Protein AF-A0A9W9JH82-F1 (afdb_monomer_lite)

Organism: NCBI:txid2972119

Foldseek 3Di:
DDPVVVLVVVLVVVLVVVVVVQVVQVVVVHGLQQWQEKEKEFAPVVVCVVPVDDPVVPVVVVVSSVVSVVVSQPVRHVPSHYYHYYYDHFDDDVPDTDGMDMDTDGDD

Structure (mmCIF, N/CA/C/O backbone):
data_AF-A0A9W9JH82-F1
#
_entry.id   AF-A0A9W9JH82-F1
#
loop_
_atom_site.group_PDB
_atom_site.id
_atom_site.type_symbol
_atom_site.label_atom_id
_atom_site.label_alt_id
_atom_site.label_comp_id
_atom_site.label_asym_id
_atom_site.label_entity_id
_atom_site.label_seq_id
_atom_site.pdbx_PDB_ins_code
_atom_site.Cartn_x
_atom_site.Cartn_y
_atom_site.Cartn_z
_atom_site.occupancy
_atom_site.B_iso_or_equiv
_atom_site.auth_seq_id
_atom_site.auth_comp_id
_atom_site.auth_asym_id
_atom_site.auth_atom_id
_atom_site.pdbx_PDB_model_num
ATOM 1 N N . MET A 1 1 ? 11.521 4.498 -24.098 1.00 51.34 1 MET A N 1
ATOM 2 C CA . MET A 1 1 ? 11.203 5.595 -23.151 1.00 51.34 1 MET A CA 1
ATOM 3 C C . MET A 1 1 ? 12.160 5.513 -21.963 1.00 51.34 1 MET A C 1
ATOM 5 O O . MET A 1 1 ? 12.619 4.410 -21.687 1.00 51.34 1 MET A O 1
ATOM 9 N N . PRO A 1 2 ? 12.557 6.620 -21.306 1.00 60.09 2 PRO A N 1
ATOM 10 C CA . PRO A 1 2 ? 13.552 6.554 -20.234 1.00 60.09 2 PRO A CA 1
ATOM 11 C C . PRO A 1 2 ? 12.979 5.869 -18.979 1.00 60.09 2 PRO A C 1
ATOM 13 O O . PRO A 1 2 ? 11.879 6.190 -18.544 1.00 60.09 2 PRO A O 1
ATOM 16 N N . ARG A 1 3 ? 13.744 4.944 -18.380 1.00 60.59 3 ARG A N 1
ATOM 17 C CA . ARG A 1 3 ? 13.342 4.062 -17.256 1.00 60.59 3 ARG A CA 1
ATOM 18 C C . ARG A 1 3 ? 12.760 4.798 -16.037 1.00 60.59 3 ARG A C 1
ATOM 20 O O . ARG A 1 3 ? 11.891 4.261 -15.361 1.00 60.59 3 ARG A O 1
ATOM 27 N N . ALA A 1 4 ? 13.197 6.033 -15.786 1.00 62.69 4 ALA A N 1
ATOM 28 C CA . ALA A 1 4 ? 12.673 6.878 -14.711 1.00 62.69 4 ALA A CA 1
ATOM 29 C C . ALA A 1 4 ? 11.185 7.236 -14.893 1.00 62.69 4 ALA A C 1
ATOM 31 O O . ALA A 1 4 ? 10.468 7.395 -13.909 1.00 62.69 4 ALA A O 1
ATOM 32 N N . ALA A 1 5 ? 10.699 7.319 -16.137 1.00 66.62 5 ALA A N 1
ATOM 33 C CA . ALA A 1 5 ? 9.296 7.612 -16.418 1.00 66.62 5 ALA A CA 1
ATOM 34 C C . ALA A 1 5 ? 8.372 6.489 -15.916 1.00 66.62 5 ALA A C 1
ATOM 36 O O . ALA A 1 5 ? 7.381 6.771 -15.253 1.00 66.62 5 ALA A O 1
ATOM 37 N N . HIS A 1 6 ? 8.748 5.224 -16.126 1.00 68.94 6 HIS A N 1
ATOM 38 C CA . HIS A 1 6 ? 7.949 4.071 -15.689 1.00 68.94 6 HIS A CA 1
ATOM 39 C C . HIS A 1 6 ? 7.926 3.890 -14.166 1.00 68.94 6 HIS A C 1
ATOM 41 O O . HIS A 1 6 ? 6.908 3.489 -13.598 1.00 68.94 6 HIS A O 1
ATOM 47 N N . LEU A 1 7 ? 9.027 4.230 -13.487 1.00 70.50 7 LEU A N 1
ATOM 48 C CA . LEU A 1 7 ? 9.055 4.264 -12.025 1.00 70.50 7 LEU A CA 1
ATOM 49 C C . LEU A 1 7 ? 8.081 5.322 -11.488 1.00 70.50 7 LEU A C 1
ATOM 51 O O . LEU A 1 7 ? 7.284 5.036 -10.597 1.00 70.50 7 LEU A O 1
ATOM 55 N N . ASN A 1 8 ? 8.097 6.521 -12.074 1.00 75.81 8 ASN A N 1
ATOM 56 C CA . ASN A 1 8 ? 7.186 7.599 -11.696 1.00 75.81 8 ASN A CA 1
ATOM 57 C C . ASN A 1 8 ? 5.718 7.240 -11.964 1.00 75.81 8 ASN A C 1
ATOM 59 O O . ASN A 1 8 ? 4.864 7.532 -11.131 1.00 75.81 8 ASN A O 1
ATOM 63 N N . GLU A 1 9 ? 5.420 6.570 -13.080 1.00 79.12 9 GLU A N 1
ATOM 64 C CA . GLU A 1 9 ? 4.078 6.052 -13.386 1.00 79.12 9 GLU A CA 1
ATOM 65 C C . GLU A 1 9 ? 3.602 5.053 -12.320 1.00 79.12 9 GLU A C 1
ATOM 67 O O . GLU A 1 9 ? 2.477 5.157 -11.826 1.00 79.12 9 GLU A O 1
ATOM 72 N N . SER A 1 10 ? 4.483 4.139 -11.900 1.00 76.06 10 SER A N 1
ATOM 73 C CA . SER A 1 10 ? 4.184 3.148 -10.858 1.00 76.06 10 SER A CA 1
ATOM 74 C C . SER A 1 10 ? 3.903 3.813 -9.505 1.00 76.06 10 SER A C 1
ATOM 76 O O . SER A 1 10 ? 2.933 3.470 -8.826 1.00 76.06 10 SER A O 1
ATOM 78 N N . LEU A 1 11 ? 4.707 4.812 -9.123 1.00 80.88 11 LEU A N 1
ATOM 79 C CA . LEU A 1 11 ? 4.511 5.572 -7.884 1.00 80.88 11 LEU A CA 1
ATOM 80 C C . LEU A 1 11 ? 3.238 6.426 -7.924 1.00 80.88 11 LEU A C 1
ATOM 82 O O . LEU A 1 11 ? 2.513 6.485 -6.932 1.00 80.88 11 LEU A O 1
ATOM 86 N N . ALA A 1 12 ? 2.921 7.036 -9.067 1.00 85.38 12 ALA A N 1
ATOM 87 C CA . ALA A 1 12 ? 1.681 7.785 -9.254 1.00 85.38 12 ALA A CA 1
ATOM 88 C C . ALA A 1 12 ? 0.445 6.873 -9.160 1.00 85.38 12 ALA A C 1
ATOM 90 O O . ALA A 1 12 ? -0.567 7.248 -8.563 1.00 85.38 12 ALA A O 1
ATOM 91 N N . SER A 1 13 ? 0.533 5.655 -9.702 1.00 83.44 13 SER A N 1
ATOM 92 C CA . SER A 1 13 ? -0.509 4.633 -9.567 1.00 83.44 13 SER A CA 1
ATOM 93 C C . SER A 1 13 ? -0.719 4.242 -8.099 1.00 83.44 13 SER A C 1
ATOM 95 O O . SER A 1 13 ? -1.849 4.249 -7.602 1.00 83.44 13 SER A O 1
ATOM 97 N N . ALA A 1 14 ? 0.373 3.994 -7.367 1.00 84.94 14 ALA A N 1
ATOM 98 C CA . ALA A 1 14 ? 0.335 3.705 -5.935 1.00 84.94 14 ALA A CA 1
ATOM 99 C C . ALA A 1 14 ? -0.266 4.856 -5.114 1.00 84.94 14 ALA A C 1
ATOM 101 O O . ALA A 1 14 ? -1.105 4.617 -4.246 1.00 84.94 14 ALA A O 1
ATOM 102 N N . GLU A 1 15 ? 0.103 6.104 -5.412 1.00 90.06 15 GLU A N 1
ATOM 103 C CA . GLU A 1 15 ? -0.467 7.280 -4.754 1.00 90.06 15 GLU A CA 1
ATOM 104 C C . GLU A 1 15 ? -1.981 7.346 -4.967 1.00 90.06 15 GLU A C 1
ATOM 106 O O . GLU A 1 15 ? -2.741 7.507 -4.010 1.00 90.06 15 GLU A O 1
ATOM 111 N N . LYS A 1 16 ? -2.436 7.145 -6.208 1.00 90.00 16 LYS A N 1
ATOM 112 C CA . LYS A 1 16 ? -3.862 7.130 -6.538 1.00 90.00 16 LYS 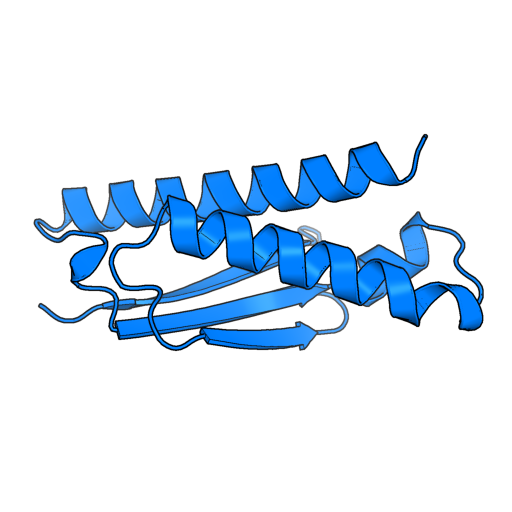A CA 1
ATOM 113 C C . LYS A 1 16 ? -4.619 6.038 -5.777 1.00 90.00 16 LYS A C 1
ATOM 115 O O . LYS A 1 16 ? -5.725 6.293 -5.306 1.00 90.00 16 LYS A O 1
ATOM 120 N N . MET A 1 17 ? -4.033 4.851 -5.609 1.00 88.94 17 MET A N 1
ATOM 121 C CA . MET A 1 17 ? -4.633 3.791 -4.790 1.00 88.94 17 MET A CA 1
ATOM 122 C C . MET A 1 17 ? -4.807 4.214 -3.331 1.00 88.94 17 MET A C 1
ATOM 124 O O . MET A 1 17 ? -5.901 4.059 -2.792 1.00 88.94 17 MET A O 1
ATOM 128 N N . ILE A 1 18 ? -3.779 4.801 -2.711 1.00 89.69 18 ILE A N 1
ATOM 129 C CA . ILE A 1 18 ? -3.864 5.264 -1.317 1.00 89.69 18 ILE A CA 1
ATOM 130 C C . ILE A 1 18 ? -4.940 6.350 -1.173 1.00 89.69 18 ILE A C 1
ATOM 132 O O . ILE A 1 18 ? -5.713 6.326 -0.218 1.00 89.69 18 ILE A O 1
ATOM 136 N N . ARG A 1 19 ? -5.064 7.262 -2.146 1.00 92.75 19 ARG A N 1
ATOM 137 C CA . ARG A 1 19 ? -6.129 8.283 -2.157 1.00 92.75 19 ARG A CA 1
ATOM 138 C C . ARG A 1 19 ? -7.527 7.691 -2.315 1.00 92.75 19 ARG A C 1
ATOM 140 O O . ARG A 1 19 ? -8.463 8.167 -1.679 1.00 92.75 19 ARG A O 1
ATOM 147 N N . ASN A 1 20 ? -7.678 6.643 -3.119 1.00 92.94 20 ASN A N 1
ATOM 148 C CA . ASN A 1 20 ? -8.951 5.934 -3.227 1.00 92.94 20 ASN A CA 1
ATOM 149 C C . ASN A 1 20 ? -9.318 5.250 -1.901 1.00 92.94 20 ASN A C 1
ATOM 151 O O . ASN A 1 20 ? -10.465 5.336 -1.473 1.00 92.94 20 ASN A O 1
ATOM 155 N N . ILE A 1 21 ? -8.348 4.624 -1.227 1.00 91.31 21 ILE A N 1
ATOM 156 C CA . ILE A 1 21 ? -8.538 4.033 0.106 1.00 91.31 21 ILE A CA 1
ATOM 157 C C . ILE A 1 21 ? -8.937 5.111 1.121 1.00 91.31 21 ILE A C 1
ATOM 159 O O . ILE A 1 21 ? -9.891 4.919 1.868 1.00 91.31 21 ILE A O 1
ATOM 163 N N . GLU A 1 22 ? -8.267 6.266 1.110 1.00 92.50 22 GLU A N 1
ATOM 164 C CA . GLU A 1 22 ? -8.619 7.415 1.951 1.00 92.50 22 GLU A CA 1
ATOM 165 C C . GLU A 1 22 ? -10.077 7.847 1.736 1.00 92.50 22 GLU A C 1
ATOM 167 O O . GLU A 1 22 ? -10.801 8.083 2.701 1.00 92.50 22 GLU A O 1
ATOM 172 N N . ALA A 1 23 ? -10.528 7.926 0.481 1.00 94.44 23 ALA A N 1
ATOM 173 C CA . ALA A 1 23 ? -11.906 8.281 0.156 1.00 94.44 23 ALA A CA 1
ATOM 174 C C . ALA A 1 23 ? -12.916 7.236 0.663 1.00 94.44 23 ALA A C 1
ATOM 176 O O . ALA A 1 23 ? -13.951 7.613 1.212 1.00 94.44 23 ALA A O 1
ATOM 177 N N . ILE A 1 24 ? -12.605 5.942 0.528 1.00 93.12 24 ILE A N 1
ATOM 178 C CA . ILE A 1 24 ? -13.443 4.842 1.035 1.00 93.12 24 ILE A CA 1
ATOM 179 C C . ILE A 1 24 ? -13.552 4.906 2.563 1.00 93.12 24 ILE A C 1
ATOM 181 O O . ILE A 1 24 ? -14.656 4.848 3.099 1.00 93.12 24 ILE A O 1
ATOM 185 N N . LEU A 1 25 ? -12.427 5.079 3.264 1.00 91.19 25 LEU A N 1
ATOM 186 C CA . LEU A 1 25 ? -12.410 5.183 4.724 1.00 91.19 25 LEU A CA 1
ATOM 187 C C . LEU A 1 25 ? -13.204 6.400 5.204 1.00 91.19 25 LEU A C 1
ATOM 189 O O . LEU A 1 25 ? -14.029 6.263 6.103 1.00 91.19 25 LEU A O 1
ATOM 193 N N . LYS A 1 26 ? -13.041 7.561 4.558 1.00 93.25 26 LYS A N 1
ATOM 194 C CA . LYS A 1 26 ? -13.822 8.765 4.880 1.00 93.25 26 LYS A CA 1
ATOM 195 C C . LYS A 1 26 ? -15.321 8.558 4.679 1.00 93.25 26 LYS A C 1
ATOM 197 O O . LYS A 1 26 ? -16.104 8.988 5.520 1.00 93.25 26 LYS A O 1
ATOM 202 N N . ALA A 1 27 ? -15.728 7.885 3.601 1.00 94.19 27 ALA A N 1
ATOM 203 C CA . ALA A 1 27 ? -17.135 7.562 3.357 1.00 94.19 27 ALA A CA 1
ATOM 204 C C . ALA A 1 27 ? -17.722 6.631 4.436 1.00 94.19 27 ALA A C 1
ATOM 206 O O . ALA A 1 27 ? -18.915 6.700 4.716 1.00 94.19 27 ALA A O 1
ATOM 207 N N . ALA A 1 28 ? -16.882 5.809 5.070 1.00 90.94 28 ALA A N 1
ATOM 208 C CA . ALA A 1 28 ? -17.241 4.955 6.199 1.00 90.94 28 ALA A CA 1
ATOM 209 C C . ALA A 1 28 ? -17.117 5.646 7.578 1.00 90.94 28 ALA A C 1
ATOM 211 O O . ALA A 1 28 ? -17.296 4.988 8.598 1.00 90.94 28 ALA A O 1
ATOM 212 N N . GLY A 1 29 ? -16.804 6.949 7.640 1.00 91.81 29 GLY A N 1
ATOM 213 C CA . GLY A 1 29 ? -16.601 7.675 8.904 1.00 91.81 29 GLY A CA 1
ATOM 214 C C . GLY A 1 29 ? -15.260 7.394 9.595 1.00 91.81 29 GLY A C 1
ATOM 215 O O . GLY A 1 29 ? -15.101 7.702 10.773 1.00 91.81 29 GLY A O 1
ATOM 216 N N . SER A 1 30 ? -14.302 6.819 8.869 1.00 91.50 30 SER A N 1
ATOM 217 C CA . SER A 1 30 ? -12.965 6.445 9.336 1.00 91.50 30 SER A CA 1
ATOM 218 C C . SER A 1 30 ? -11.875 7.335 8.705 1.00 91.50 30 SER A C 1
ATOM 220 O O . SER A 1 30 ? -12.160 8.285 7.968 1.00 91.50 30 SER A O 1
ATOM 222 N N . GLY A 1 31 ? -10.607 7.040 8.989 1.00 90.75 31 GLY A N 1
ATOM 223 C CA . GLY A 1 31 ? -9.441 7.791 8.523 1.00 90.75 31 GLY A CA 1
ATOM 224 C C . GLY A 1 31 ? -8.229 6.897 8.257 1.00 90.75 31 GLY A C 1
ATOM 225 O O . GLY A 1 31 ? -8.200 5.727 8.635 1.00 90.75 31 GLY A O 1
ATOM 226 N N . LEU A 1 32 ? -7.208 7.437 7.583 1.00 90.69 32 LEU A N 1
ATOM 227 C CA . LEU A 1 32 ? -5.971 6.694 7.289 1.00 90.69 32 LEU A CA 1
ATOM 228 C C . LEU A 1 32 ? -5.209 6.282 8.560 1.00 90.69 32 LEU A C 1
ATOM 230 O O . LEU A 1 32 ? -4.477 5.300 8.539 1.00 90.69 32 LEU A O 1
ATOM 234 N N . ASP A 1 33 ? -5.396 7.007 9.661 1.00 90.31 33 ASP A N 1
ATOM 235 C CA . ASP A 1 33 ? -4.859 6.710 10.994 1.00 90.31 33 ASP A CA 1
ATOM 236 C C . ASP A 1 33 ? -5.421 5.424 11.608 1.00 90.31 33 ASP A C 1
ATOM 238 O O . ASP A 1 33 ? -4.818 4.856 12.517 1.00 90.31 33 ASP A O 1
ATOM 242 N N . ARG A 1 34 ? -6.542 4.925 11.081 1.00 90.56 34 ARG A N 1
ATOM 243 C CA . ARG A 1 34 ? -7.127 3.649 11.490 1.00 90.56 34 ARG A CA 1
ATOM 244 C C . ARG A 1 34 ? -6.516 2.448 10.783 1.00 90.56 34 ARG A C 1
ATOM 246 O O . ARG A 1 34 ? -6.825 1.313 11.145 1.00 90.56 34 ARG A O 1
ATOM 253 N N . ILE A 1 35 ? -5.658 2.663 9.787 1.00 90.06 35 ILE A N 1
ATOM 254 C CA . ILE A 1 35 ? -4.967 1.579 9.094 1.00 90.06 35 ILE A CA 1
ATOM 255 C C . ILE A 1 35 ? -3.905 0.987 10.017 1.00 90.06 35 ILE A C 1
ATOM 257 O O . ILE A 1 35 ? -2.946 1.656 10.389 1.00 90.06 35 ILE A O 1
ATOM 261 N N . ILE A 1 36 ? -4.033 -0.304 10.313 1.00 90.75 36 ILE A N 1
ATOM 262 C CA . ILE A 1 36 ? -3.095 -1.038 11.172 1.00 90.75 36 ILE A CA 1
ATOM 263 C C . ILE A 1 36 ? -2.153 -1.950 10.388 1.00 90.75 36 ILE A C 1
ATOM 265 O O . ILE A 1 36 ? -1.129 -2.378 10.917 1.00 90.75 36 ILE A O 1
ATOM 269 N N . LYS A 1 37 ? -2.485 -2.276 9.133 1.00 89.69 37 LYS A N 1
ATOM 270 C CA . LYS A 1 37 ? -1.645 -3.115 8.275 1.00 89.69 37 LYS A CA 1
ATOM 271 C C . LYS A 1 37 ? -1.901 -2.841 6.802 1.00 89.69 37 LYS A C 1
ATOM 273 O O . LYS A 1 37 ? -3.042 -2.645 6.387 1.00 89.69 37 LYS A O 1
ATOM 278 N N . THR A 1 38 ? -0.832 -2.909 6.016 1.00 88.38 38 THR A N 1
ATOM 279 C CA . THR A 1 38 ? -0.893 -2.848 4.554 1.00 88.38 38 THR A CA 1
ATOM 280 C C . THR A 1 38 ? -0.194 -4.055 3.928 1.00 88.38 38 THR A C 1
ATOM 282 O O . THR A 1 38 ? 0.872 -4.478 4.379 1.00 88.38 38 THR A O 1
ATOM 285 N N . THR A 1 39 ? -0.785 -4.611 2.874 1.00 88.69 39 THR A N 1
ATOM 286 C CA . THR A 1 39 ? -0.139 -5.600 2.004 1.00 88.69 39 THR A CA 1
ATOM 287 C C . THR A 1 39 ? -0.060 -5.011 0.602 1.00 88.69 39 THR A C 1
ATOM 289 O O . THR A 1 39 ? -1.072 -4.581 0.054 1.00 88.69 39 THR A O 1
ATOM 292 N N . VAL A 1 40 ? 1.135 -4.979 0.016 1.00 84.81 40 VAL A N 1
ATOM 293 C CA . VAL A 1 40 ? 1.369 -4.489 -1.346 1.00 84.81 40 VAL A CA 1
ATOM 294 C C . VAL A 1 40 ? 1.846 -5.639 -2.209 1.00 84.81 40 VAL A C 1
ATOM 296 O O . VAL A 1 40 ? 2.898 -6.223 -1.956 1.00 84.81 40 VAL A O 1
ATOM 299 N N . GLY A 1 41 ? 1.080 -5.940 -3.246 1.00 83.44 41 GLY A N 1
ATOM 300 C CA . GLY A 1 41 ? 1.489 -6.824 -4.320 1.00 83.44 41 GLY A CA 1
ATOM 301 C C . GLY A 1 41 ? 2.070 -6.020 -5.482 1.00 83.44 41 GLY A C 1
ATOM 302 O O . GLY A 1 41 ? 1.473 -5.020 -5.879 1.00 83.44 41 GLY A O 1
ATOM 303 N N . SER A 1 42 ? 3.168 -6.481 -6.091 1.00 77.44 42 SER A N 1
ATOM 304 C CA . SER A 1 42 ? 3.657 -5.952 -7.380 1.00 77.44 42 SER A CA 1
ATOM 305 C C . SER A 1 42 ? 3.892 -7.061 -8.420 1.00 77.44 42 SER A C 1
ATOM 307 O O . SER A 1 42 ? 4.430 -8.117 -8.075 1.00 77.44 42 SER A O 1
ATOM 309 N N . ASP A 1 43 ? 3.489 -6.841 -9.684 1.00 77.94 43 ASP A N 1
ATOM 310 C CA . ASP A 1 43 ? 3.740 -7.785 -10.789 1.00 77.94 43 ASP A CA 1
ATOM 311 C C . ASP A 1 43 ? 5.196 -7.709 -11.274 1.00 77.94 43 ASP A C 1
ATOM 313 O O . ASP A 1 43 ? 5.58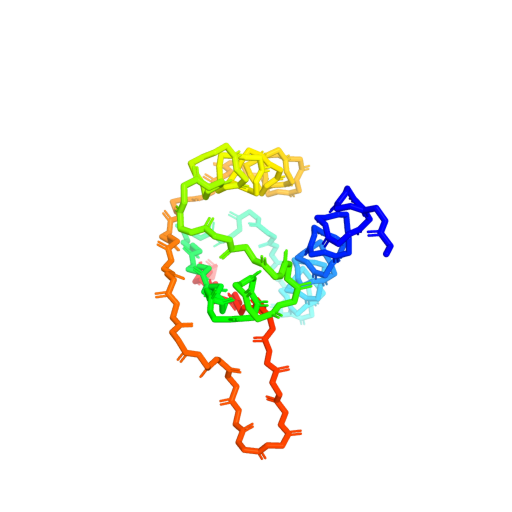1 -6.854 -12.074 1.00 77.94 43 ASP A O 1
ATOM 317 N N . ILE A 1 44 ? 6.009 -8.658 -10.808 1.00 67.25 44 ILE A N 1
ATOM 318 C CA . ILE A 1 44 ? 7.434 -8.759 -11.146 1.00 67.25 44 ILE A CA 1
ATOM 319 C C . ILE A 1 44 ? 7.672 -9.086 -12.623 1.00 67.25 44 ILE A C 1
ATOM 321 O O . ILE A 1 44 ? 8.653 -8.618 -13.199 1.00 67.25 44 ILE A O 1
ATOM 325 N N . LEU A 1 45 ? 6.771 -9.839 -13.268 1.00 63.03 45 LEU A N 1
ATOM 326 C CA . LEU A 1 45 ? 6.919 -10.143 -14.694 1.00 63.03 45 LEU A CA 1
ATOM 327 C C . LEU A 1 45 ? 6.652 -8.918 -15.556 1.00 63.03 45 LEU A C 1
ATOM 329 O O . LEU A 1 45 ? 7.252 -8.794 -16.614 1.00 63.03 45 LEU A O 1
ATOM 333 N N . TRP A 1 46 ? 5.788 -8.000 -15.120 1.00 64.50 46 TRP A N 1
ATOM 334 C CA . TRP A 1 46 ? 5.573 -6.756 -15.858 1.00 64.50 46 TRP A CA 1
ATOM 335 C C . TRP A 1 46 ? 6.843 -5.894 -15.880 1.00 64.50 46 TRP A C 1
ATOM 337 O O . TRP A 1 46 ? 7.208 -5.368 -16.931 1.00 64.50 46 TRP A O 1
ATOM 347 N N . LEU A 1 47 ? 7.552 -5.810 -14.749 1.00 61.62 47 LEU A N 1
ATOM 348 C CA . LEU A 1 47 ? 8.825 -5.089 -14.653 1.00 61.62 47 LEU A CA 1
ATOM 349 C C . LEU A 1 47 ? 9.886 -5.688 -15.587 1.00 61.62 47 LEU A C 1
ATOM 351 O O . LEU A 1 47 ? 10.615 -4.948 -16.242 1.00 61.62 47 LEU A O 1
ATOM 355 N N . LEU A 1 48 ? 9.952 -7.017 -15.681 1.00 64.88 48 LEU A N 1
ATOM 356 C CA . LEU A 1 48 ? 10.927 -7.709 -16.526 1.00 64.88 48 LEU A CA 1
ATOM 357 C C . LEU A 1 48 ? 10.573 -7.633 -18.022 1.00 64.88 48 LEU A C 1
ATOM 359 O O . LEU A 1 48 ? 11.449 -7.308 -18.824 1.00 64.88 48 LEU A O 1
ATOM 363 N 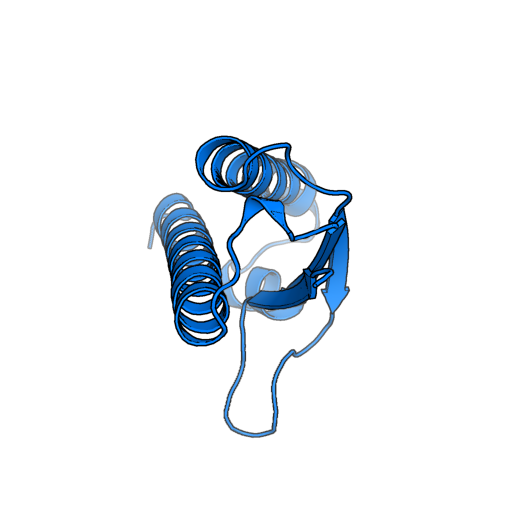N . ASP A 1 49 ? 9.304 -7.857 -18.389 1.00 64.94 49 ASP A N 1
ATOM 364 C CA . ASP A 1 49 ? 8.818 -7.824 -19.781 1.00 64.94 49 ASP A CA 1
ATOM 365 C C . ASP A 1 49 ? 9.038 -6.450 -20.433 1.00 64.94 49 ASP A C 1
ATOM 367 O O . ASP A 1 49 ? 9.368 -6.352 -21.613 1.00 64.94 49 ASP A O 1
ATOM 371 N N . ARG A 1 50 ? 8.821 -5.365 -19.679 1.00 62.69 50 ARG A N 1
ATOM 372 C CA . ARG A 1 50 ? 8.742 -4.004 -20.233 1.00 62.69 50 ARG A CA 1
ATOM 373 C C . ARG A 1 50 ? 10.079 -3.272 -20.278 1.00 62.69 50 ARG A C 1
ATOM 375 O O . ARG A 1 50 ? 10.195 -2.249 -20.949 1.00 62.69 50 ARG A O 1
ATOM 382 N N . LEU A 1 51 ? 11.072 -3.769 -19.550 1.00 57.59 51 LEU A N 1
ATOM 383 C CA . LEU A 1 51 ? 12.381 -3.132 -19.451 1.00 57.59 51 LEU A CA 1
ATOM 384 C C . LEU A 1 51 ? 13.468 -3.858 -20.259 1.00 57.59 51 LEU A C 1
ATOM 386 O O . LEU A 1 51 ? 14.620 -3.430 -20.196 1.00 57.59 51 LEU A O 1
ATOM 390 N N . GLU A 1 52 ? 13.115 -4.913 -21.012 1.00 56.84 52 GLU A N 1
ATOM 391 C CA . GLU A 1 52 ? 14.057 -5.763 -21.770 1.00 56.84 52 GLU A CA 1
ATOM 392 C C . GLU A 1 52 ? 15.283 -6.157 -20.917 1.00 56.84 52 GLU A C 1
ATOM 394 O O . GLU A 1 52 ? 16.427 -6.180 -21.377 1.00 56.84 52 GLU A O 1
ATOM 399 N N . LEU A 1 53 ? 15.066 -6.381 -19.615 1.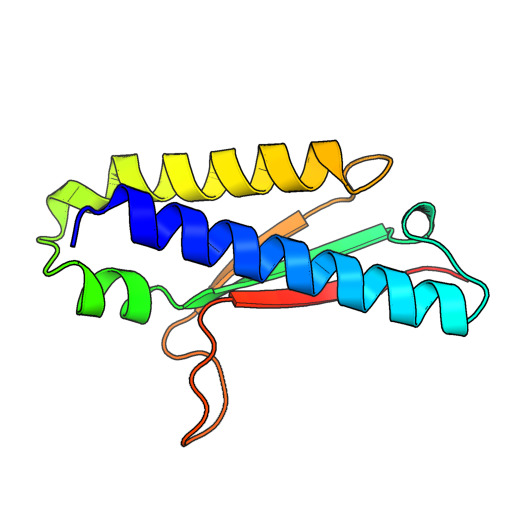00 54.91 53 LEU A N 1
ATOM 400 C CA . LEU A 1 53 ? 16.159 -6.449 -18.653 1.00 54.91 53 LEU A CA 1
ATOM 401 C C . LEU A 1 53 ? 16.812 -7.827 -18.640 1.00 54.91 53 LEU A C 1
ATOM 403 O O . LEU A 1 53 ? 16.201 -8.825 -18.263 1.00 54.91 53 LEU A O 1
ATOM 407 N N . ASN A 1 54 ? 18.112 -7.845 -18.935 1.00 49.72 54 ASN A N 1
ATOM 408 C CA . ASN A 1 54 ? 18.996 -8.924 -18.516 1.00 49.72 54 ASN A CA 1
ATOM 409 C C . ASN A 1 54 ? 19.056 -8.975 -16.980 1.00 49.72 54 ASN A C 1
ATOM 411 O O . ASN A 1 54 ? 19.176 -7.946 -16.311 1.00 49.72 54 ASN A O 1
ATOM 415 N N . VAL A 1 55 ? 19.020 -10.196 -16.445 1.00 52.56 55 VAL A N 1
ATOM 416 C CA . VAL A 1 55 ? 18.858 -10.563 -15.023 1.00 52.56 55 VAL A CA 1
ATOM 417 C C . VAL A 1 55 ? 19.792 -9.804 -14.056 1.00 52.56 55 VAL A C 1
ATOM 419 O O . VAL A 1 55 ? 19.439 -9.612 -12.898 1.00 52.56 55 VAL A O 1
ATOM 422 N N . TYR A 1 56 ? 20.926 -9.278 -14.529 1.00 43.53 56 TYR A N 1
ATOM 423 C CA . TYR A 1 56 ? 21.930 -8.548 -13.741 1.00 43.53 56 TYR A CA 1
ATOM 424 C C . TYR A 1 56 ? 21.588 -7.087 -13.394 1.00 43.53 56 TYR A C 1
ATOM 426 O O . TYR A 1 56 ? 22.189 -6.526 -12.486 1.00 43.53 56 TYR A O 1
ATOM 434 N N . PHE A 1 57 ? 20.639 -6.442 -14.080 1.00 46.78 57 PHE A N 1
ATOM 435 C CA . PHE A 1 57 ? 20.304 -5.023 -13.834 1.00 46.78 57 PHE A CA 1
ATOM 436 C C . PHE A 1 57 ? 19.246 -4.811 -12.735 1.00 46.78 57 PHE A C 1
ATOM 438 O O . PHE A 1 57 ? 18.809 -3.689 -12.474 1.00 46.78 57 PHE A O 1
ATOM 445 N N . THR A 1 58 ? 18.799 -5.905 -12.125 1.00 54.97 58 THR A N 1
ATOM 446 C CA . THR A 1 58 ? 17.646 -5.973 -11.231 1.00 54.97 58 THR A CA 1
ATOM 447 C C . THR A 1 58 ? 17.922 -5.345 -9.862 1.00 54.97 58 THR A C 1
ATOM 449 O O . THR A 1 58 ? 17.081 -4.594 -9.374 1.00 54.97 58 THR A O 1
ATOM 452 N N . GLU A 1 59 ? 19.106 -5.547 -9.276 1.00 55.78 59 GLU A N 1
ATOM 453 C CA . GLU A 1 59 ? 19.405 -5.159 -7.885 1.00 55.78 59 GLU A CA 1
ATOM 454 C C . GLU A 1 59 ? 19.130 -3.681 -7.575 1.00 55.78 59 GLU A C 1
ATOM 456 O O . GLU A 1 59 ? 18.441 -3.375 -6.605 1.00 55.78 59 GLU A O 1
ATOM 461 N N . ASN A 1 60 ? 19.562 -2.752 -8.431 1.00 60.59 60 ASN A N 1
ATOM 462 C CA . ASN A 1 60 ? 19.375 -1.325 -8.157 1.00 60.59 60 ASN A CA 1
ATOM 463 C C . ASN A 1 60 ? 17.931 -0.870 -8.377 1.00 60.59 60 ASN A C 1
ATOM 465 O O . ASN A 1 60 ? 17.447 0.015 -7.678 1.00 60.59 60 ASN A O 1
ATOM 469 N N . MET A 1 61 ? 17.216 -1.454 -9.335 1.00 64.12 61 MET A N 1
ATOM 470 C CA . MET A 1 61 ? 15.880 -0.974 -9.678 1.00 64.12 61 MET A CA 1
ATOM 471 C C . MET A 1 61 ? 14.833 -1.350 -8.625 1.00 64.12 61 MET A C 1
ATOM 473 O O . MET A 1 61 ? 13.950 -0.546 -8.323 1.00 64.12 61 MET A O 1
ATOM 477 N N . TRP A 1 62 ? 14.973 -2.534 -8.021 1.00 65.50 62 TRP A N 1
ATOM 478 C CA . TRP A 1 62 ? 14.152 -2.947 -6.882 1.00 65.50 62 TRP A CA 1
ATOM 479 C C . TRP A 1 62 ? 14.310 -1.995 -5.700 1.00 65.50 62 TRP A C 1
ATOM 481 O O . TRP A 1 62 ? 13.313 -1.612 -5.092 1.00 65.50 62 TRP A O 1
ATOM 491 N N . VAL A 1 63 ? 15.543 -1.563 -5.420 1.00 71.25 63 VAL A N 1
ATOM 492 C CA . VAL A 1 63 ? 15.837 -0.612 -4.340 1.00 71.25 63 VAL A CA 1
ATOM 493 C C . VAL A 1 63 ? 15.113 0.712 -4.576 1.00 71.25 63 VAL A C 1
ATOM 495 O O . VAL A 1 63 ? 14.394 1.164 -3.694 1.00 71.25 63 VAL A O 1
ATOM 498 N N . HIS A 1 64 ? 15.183 1.275 -5.786 1.00 73.75 64 HIS A N 1
ATOM 499 C CA . HIS A 1 64 ? 14.528 2.555 -6.093 1.00 73.75 64 HIS A CA 1
ATOM 500 C C . HIS A 1 64 ? 12.996 2.471 -6.021 1.00 73.75 64 HIS A C 1
ATOM 502 O O . HIS A 1 64 ? 12.341 3.422 -5.594 1.00 73.75 64 HIS A O 1
ATOM 508 N N . LEU A 1 65 ? 12.407 1.336 -6.417 1.00 71.00 65 LEU A N 1
ATOM 509 C CA . LEU A 1 65 ? 10.971 1.104 -6.263 1.00 71.00 65 LEU A CA 1
ATOM 510 C C . LEU A 1 65 ? 10.590 1.048 -4.782 1.00 71.00 65 LEU A C 1
ATOM 512 O O . LEU A 1 65 ? 9.678 1.753 -4.358 1.00 71.00 65 LEU A O 1
ATOM 516 N N . ILE A 1 66 ? 11.310 0.261 -3.982 1.00 76.12 66 ILE A N 1
ATOM 517 C CA . ILE A 1 66 ? 11.053 0.130 -2.545 1.00 76.12 66 ILE A CA 1
ATOM 518 C C . ILE A 1 66 ? 11.221 1.478 -1.837 1.00 76.12 66 ILE A C 1
ATOM 520 O O . ILE A 1 66 ? 10.341 1.862 -1.069 1.00 76.12 66 ILE A O 1
ATOM 524 N N . GLU A 1 67 ? 12.295 2.214 -2.120 1.00 82.38 67 GLU A N 1
ATOM 525 C CA . GLU A 1 67 ? 12.561 3.542 -1.560 1.00 82.38 67 GLU A CA 1
ATOM 526 C C . GLU A 1 67 ? 11.485 4.557 -1.952 1.00 82.38 67 GLU A C 1
ATOM 528 O O . GLU A 1 67 ? 10.984 5.286 -1.096 1.00 82.38 67 GLU A O 1
ATOM 533 N N . GLY A 1 68 ? 11.071 4.571 -3.222 1.00 81.19 68 GLY A N 1
ATOM 534 C CA . GLY A 1 68 ? 9.985 5.430 -3.690 1.00 81.19 68 GLY A CA 1
ATOM 535 C C . GLY A 1 68 ? 8.665 5.124 -2.981 1.00 81.19 68 GLY A C 1
ATOM 536 O O . GLY A 1 68 ? 7.967 6.038 -2.537 1.00 81.19 68 GLY A O 1
ATOM 537 N N . PHE A 1 69 ? 8.345 3.842 -2.798 1.00 80.44 69 PHE A N 1
ATOM 538 C CA . PHE A 1 69 ? 7.176 3.413 -2.034 1.00 80.44 69 PHE A CA 1
ATOM 539 C C . PHE A 1 69 ? 7.281 3.778 -0.551 1.00 80.44 69 PHE A C 1
ATOM 541 O O . PHE A 1 69 ? 6.302 4.230 0.029 1.00 80.44 69 PHE A O 1
ATOM 548 N N . GLU A 1 70 ? 8.441 3.602 0.080 1.00 84.19 70 GLU A N 1
ATOM 549 C CA . GLU A 1 70 ? 8.692 4.024 1.465 1.00 84.19 70 GLU A CA 1
ATOM 550 C C . GLU A 1 70 ? 8.493 5.533 1.645 1.00 84.19 70 GLU A C 1
ATOM 552 O O . GLU A 1 70 ? 7.785 5.961 2.558 1.00 84.19 70 GLU A O 1
ATOM 557 N N . ALA A 1 71 ? 9.060 6.349 0.754 1.00 86.88 71 ALA A N 1
ATOM 558 C CA . ALA A 1 71 ? 8.894 7.798 0.779 1.00 86.88 71 ALA A CA 1
ATOM 559 C C . ALA A 1 71 ? 7.423 8.202 0.593 1.00 86.88 71 ALA A C 1
ATOM 561 O O . ALA A 1 71 ? 6.909 9.050 1.326 1.00 86.88 71 ALA A O 1
ATOM 562 N N . LEU A 1 72 ? 6.723 7.558 -0.346 1.00 86.00 72 LEU A N 1
ATOM 563 C CA . LEU A 1 72 ? 5.297 7.770 -0.574 1.00 86.00 72 LEU A CA 1
ATOM 564 C C . LEU A 1 72 ? 4.464 7.421 0.668 1.00 86.00 72 LEU A C 1
ATOM 566 O O . LEU A 1 72 ? 3.614 8.212 1.078 1.00 86.00 72 LEU A O 1
ATOM 570 N N . TYR A 1 73 ? 4.727 6.265 1.278 1.00 83.88 73 TYR A N 1
ATOM 571 C CA . TYR A 1 73 ? 4.028 5.783 2.468 1.00 83.88 73 TYR A CA 1
ATOM 572 C C . TYR A 1 73 ? 4.225 6.723 3.651 1.00 83.88 73 TYR A C 1
ATOM 574 O O . TYR A 1 73 ? 3.243 7.158 4.243 1.00 83.88 73 TYR A O 1
ATOM 582 N N . LYS A 1 74 ? 5.472 7.100 3.949 1.00 84.94 74 LYS A N 1
ATOM 583 C CA . LYS A 1 74 ?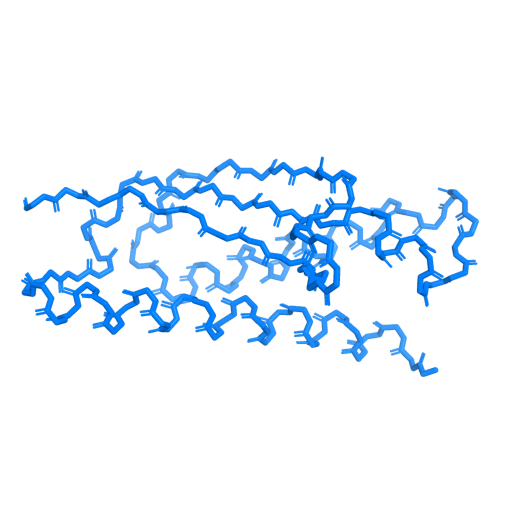 5.796 8.031 5.041 1.00 84.94 74 LYS A CA 1
ATOM 584 C C . LYS A 1 74 ? 5.176 9.411 4.841 1.00 84.94 74 LYS A C 1
ATOM 586 O O . LYS A 1 74 ? 4.867 10.087 5.815 1.00 84.94 74 LYS A O 1
ATOM 591 N N . ARG A 1 75 ? 4.999 9.836 3.585 1.00 88.00 75 ARG A N 1
ATOM 592 C CA . ARG A 1 75 ? 4.376 11.119 3.246 1.00 88.00 75 ARG A CA 1
ATOM 593 C C . ARG A 1 75 ? 2.861 11.114 3.451 1.00 88.00 75 ARG A C 1
ATOM 595 O O . ARG A 1 75 ? 2.315 12.149 3.816 1.00 88.00 75 ARG A O 1
ATOM 602 N N . ILE A 1 76 ? 2.181 10.006 3.151 1.00 85.88 76 ILE A N 1
ATOM 603 C CA . ILE A 1 76 ? 0.710 9.969 3.091 1.00 85.88 76 ILE A CA 1
ATOM 604 C C . ILE A 1 76 ? 0.089 9.299 4.318 1.00 85.88 76 ILE A C 1
ATOM 606 O O . ILE A 1 76 ? -0.942 9.764 4.799 1.00 85.88 76 ILE A O 1
ATOM 610 N N . LEU A 1 77 ? 0.680 8.213 4.815 1.00 82.69 77 LEU A N 1
ATOM 611 C CA . LEU A 1 77 ? 0.115 7.450 5.921 1.00 82.69 77 LEU A CA 1
ATOM 612 C C . LEU A 1 77 ? 0.638 7.985 7.258 1.00 82.69 77 LEU A C 1
ATOM 614 O O . LEU A 1 77 ? 1.847 7.922 7.509 1.00 82.69 77 LEU A O 1
ATOM 618 N N . PRO A 1 78 ? -0.248 8.459 8.150 1.00 72.38 78 PRO A N 1
ATOM 619 C CA . PRO A 1 78 ? 0.149 8.763 9.513 1.00 72.38 78 PRO A CA 1
ATOM 620 C C . PRO A 1 78 ? 0.621 7.457 10.169 1.00 72.38 78 PRO A C 1
ATOM 622 O O . PRO A 1 78 ? -0.054 6.437 10.086 1.00 72.38 78 PRO A O 1
ATOM 625 N N . PHE A 1 79 ? 1.811 7.474 10.772 1.00 73.56 79 PHE A N 1
ATOM 626 C CA . PHE A 1 79 ? 2.436 6.341 11.473 1.00 73.56 79 PHE A CA 1
ATOM 627 C C . PHE A 1 79 ? 3.022 5.196 10.617 1.00 73.56 79 PHE A C 1
ATOM 629 O O . PHE A 1 79 ? 3.630 4.301 11.191 1.00 73.56 79 PHE A O 1
ATOM 636 N N . ALA A 1 80 ? 2.952 5.243 9.277 1.00 73.25 80 ALA A N 1
ATOM 637 C CA . ALA A 1 80 ? 3.549 4.231 8.383 1.00 73.25 80 ALA A CA 1
ATOM 638 C C . ALA A 1 80 ? 3.316 2.777 8.880 1.00 73.25 80 ALA A C 1
ATOM 640 O O . ALA A 1 80 ? 4.257 2.114 9.327 1.00 73.25 80 ALA A O 1
ATOM 641 N N . PRO A 1 81 ? 2.060 2.291 8.849 1.00 81.69 81 PRO A N 1
ATOM 642 C CA . PRO A 1 81 ? 1.670 1.023 9.461 1.00 81.69 81 PRO A CA 1
ATOM 643 C C . PRO A 1 81 ? 2.495 -0.155 8.926 1.00 81.69 81 PRO A C 1
ATOM 645 O O . PRO A 1 81 ? 2.949 -0.104 7.777 1.00 81.69 81 PRO A O 1
ATOM 648 N N . PRO A 1 82 ? 2.648 -1.244 9.710 1.00 85.94 82 PRO A N 1
ATOM 649 C CA . PRO A 1 82 ? 3.341 -2.448 9.270 1.00 85.94 82 PRO A CA 1
ATOM 650 C C . PRO A 1 82 ? 2.936 -2.863 7.852 1.00 85.94 82 PRO A C 1
ATOM 652 O O . PRO A 1 82 ? 1.749 -3.031 7.546 1.00 85.94 82 PRO A O 1
ATOM 655 N N . ARG A 1 83 ? 3.940 -3.021 6.984 1.00 86.19 83 ARG A N 1
ATOM 656 C CA . ARG A 1 83 ? 3.762 -3.335 5.566 1.00 86.19 83 ARG A CA 1
ATOM 657 C C . ARG A 1 83 ? 4.377 -4.680 5.219 1.00 86.19 83 ARG A C 1
ATOM 659 O O . ARG A 1 83 ? 5.525 -4.955 5.558 1.00 86.19 83 ARG A O 1
ATOM 666 N N . THR A 1 84 ? 3.637 -5.484 4.467 1.00 86.31 84 THR A N 1
ATOM 667 C CA . THR A 1 84 ? 4.169 -6.655 3.765 1.00 86.31 84 THR A CA 1
ATOM 668 C C . THR A 1 84 ? 4.190 -6.371 2.267 1.00 86.31 84 THR A C 1
ATOM 670 O O . THR A 1 84 ? 3.151 -6.063 1.691 1.00 86.31 84 THR A O 1
ATOM 673 N N . THR A 1 85 ? 5.355 -6.493 1.630 1.00 82.50 85 THR A N 1
ATOM 674 C CA . THR A 1 85 ? 5.489 -6.370 0.171 1.00 82.50 85 THR A CA 1
ATOM 675 C C . THR A 1 85 ? 5.754 -7.744 -0.426 1.00 82.50 85 THR A C 1
ATOM 677 O O . THR A 1 85 ? 6.673 -8.437 0.005 1.00 82.50 85 THR A O 1
ATOM 680 N N . VAL A 1 86 ? 4.957 -8.136 -1.416 1.00 82.25 86 VAL A N 1
ATOM 681 C CA . VAL A 1 86 ? 5.070 -9.416 -2.119 1.00 82.25 86 VAL A CA 1
ATOM 682 C C . VAL A 1 86 ? 5.124 -9.193 -3.621 1.00 82.25 86 VAL A C 1
ATOM 684 O O . VAL A 1 86 ? 4.368 -8.409 -4.191 1.00 82.25 86 VAL A O 1
ATOM 687 N N . PHE A 1 87 ? 6.025 -9.916 -4.271 1.00 77.25 87 PHE A N 1
ATOM 688 C CA . PHE A 1 87 ? 6.159 -9.915 -5.719 1.00 77.25 87 PHE A CA 1
ATOM 689 C C . PHE A 1 87 ? 5.435 -11.129 -6.277 1.00 77.25 87 PHE A C 1
ATOM 691 O O . PHE A 1 87 ? 5.725 -12.261 -5.891 1.00 77.25 87 PHE A O 1
ATOM 698 N N . VAL A 1 88 ? 4.470 -10.889 -7.158 1.00 76.38 88 VAL A N 1
ATOM 699 C CA . VAL A 1 88 ? 3.540 -11.920 -7.623 1.00 76.38 88 VAL A CA 1
ATOM 700 C C . VAL A 1 88 ? 3.560 -11.965 -9.146 1.00 76.38 88 VAL A C 1
ATOM 702 O O . VAL A 1 88 ? 3.345 -10.936 -9.778 1.00 76.38 88 VAL A O 1
ATOM 705 N N . PRO A 1 89 ? 3.826 -13.122 -9.769 1.00 71.75 89 PRO A N 1
ATOM 706 C CA . PRO A 1 89 ? 3.793 -13.232 -11.218 1.00 71.75 89 PRO A CA 1
ATOM 707 C C . PRO A 1 89 ? 2.354 -13.103 -11.732 1.00 71.75 89 PRO A C 1
ATOM 709 O O . PRO A 1 89 ? 1.493 -13.875 -11.318 1.00 71.75 89 PRO A O 1
ATOM 712 N N . ARG A 1 90 ? 2.112 -12.187 -12.684 1.00 70.12 90 ARG A N 1
ATOM 713 C CA . ARG A 1 90 ? 0.811 -11.989 -13.358 1.00 70.12 90 ARG A CA 1
ATOM 714 C C . ARG A 1 90 ? -0.330 -11.671 -12.390 1.00 70.12 90 ARG A C 1
ATOM 716 O O . ARG A 1 90 ? -1.169 -12.514 -12.079 1.00 70.12 90 ARG A O 1
ATOM 723 N N . MET A 1 91 ? -0.393 -10.415 -11.976 1.00 74.69 91 MET A N 1
ATOM 724 C CA . MET A 1 91 ? -1.451 -9.919 -11.103 1.00 74.69 91 MET A CA 1
ATOM 725 C C . MET A 1 91 ? -2.658 -9.399 -11.895 1.00 74.69 91 MET A C 1
ATOM 727 O O . MET A 1 91 ? -2.513 -8.789 -12.958 1.00 74.69 91 MET A O 1
ATOM 731 N N . GLY A 1 92 ? -3.859 -9.636 -11.363 1.00 70.00 92 GLY A N 1
ATOM 732 C CA . GLY A 1 92 ? -5.136 -9.309 -12.004 1.00 70.00 92 GLY A CA 1
ATOM 733 C C . GLY A 1 92 ? -5.840 -10.522 -12.628 1.00 70.00 92 GLY A C 1
ATOM 734 O O . GLY A 1 92 ? -5.364 -11.652 -12.558 1.00 70.00 92 GLY A O 1
ATOM 735 N N . HIS A 1 93 ? -7.017 -10.297 -13.219 1.00 66.81 93 HIS A N 1
ATOM 736 C CA . HIS A 1 93 ? -7.799 -11.336 -13.907 1.00 66.81 93 HIS A CA 1
ATOM 737 C C . HIS A 1 93 ? -7.556 -11.301 -15.424 1.00 66.81 93 HIS A C 1
ATOM 739 O O . HIS A 1 93 ? -7.055 -10.320 -15.973 1.00 66.81 93 HIS A O 1
ATOM 745 N N . LYS A 1 94 ? -7.917 -12.380 -16.131 1.00 55.53 94 LYS A N 1
ATOM 746 C CA . LYS A 1 94 ? -7.719 -12.515 -17.585 1.00 55.53 94 LYS A CA 1
ATOM 747 C C . LYS A 1 94 ? -8.313 -11.310 -18.339 1.00 55.53 94 LYS A C 1
ATOM 749 O O . LYS A 1 94 ? -9.523 -11.118 -18.332 1.00 55.53 94 LYS A O 1
ATOM 754 N N . GLY A 1 95 ? -7.454 -10.521 -18.990 1.00 63.22 95 GLY A N 1
ATOM 755 C CA . GLY A 1 95 ? -7.834 -9.310 -19.736 1.00 63.22 95 GLY A CA 1
ATOM 756 C C . GLY A 1 95 ? -7.693 -7.989 -18.967 1.00 63.22 95 GLY A C 1
ATOM 757 O O . GLY A 1 95 ? -7.809 -6.935 -19.580 1.00 63.22 95 GLY A O 1
ATOM 758 N N . ASN A 1 96 ? -7.393 -8.023 -17.665 1.00 66.06 96 ASN A N 1
ATOM 759 C CA . ASN A 1 96 ? -7.144 -6.839 -16.843 1.00 66.06 96 ASN A CA 1
ATOM 760 C C . ASN A 1 96 ? -5.895 -7.057 -15.973 1.00 66.06 96 ASN A C 1
ATOM 762 O O . ASN A 1 96 ? -5.986 -7.532 -14.838 1.00 66.06 96 ASN A O 1
ATOM 766 N N . ARG A 1 97 ? -4.721 -6.769 -16.551 1.00 66.50 97 ARG A N 1
ATOM 767 C CA . ARG A 1 97 ? -3.423 -6.876 -15.868 1.00 66.50 97 ARG A CA 1
ATOM 768 C C . ARG A 1 97 ? -3.270 -5.701 -14.902 1.00 66.50 97 ARG A C 1
ATOM 770 O O . ARG A 1 97 ? -3.447 -4.557 -15.311 1.00 66.50 97 ARG A O 1
ATOM 777 N N . GLN A 1 98 ? -2.926 -5.982 -13.649 1.00 73.44 98 GLN A N 1
ATOM 778 C CA . GLN A 1 98 ? -2.619 -4.965 -12.644 1.00 73.44 98 GLN A CA 1
ATOM 779 C C . GLN A 1 98 ? -1.120 -4.961 -12.352 1.00 73.44 98 GLN A C 1
ATOM 781 O O . GLN A 1 98 ? -0.508 -6.013 -12.206 1.00 73.44 98 GLN A O 1
ATOM 786 N N . GLU A 1 99 ? -0.524 -3.774 -12.290 1.00 75.44 99 GLU A N 1
ATOM 787 C CA . GLU A 1 99 ? 0.908 -3.613 -12.000 1.00 75.44 99 GLU A CA 1
ATOM 788 C C . GLU A 1 99 ? 1.174 -3.650 -10.487 1.00 75.44 99 GLU A C 1
ATOM 790 O O . GLU A 1 99 ? 2.179 -4.202 -10.030 1.00 75.44 99 GLU A O 1
ATOM 795 N N . ILE A 1 100 ? 0.254 -3.075 -9.707 1.00 79.88 100 ILE A N 1
ATOM 796 C CA . ILE A 1 100 ? 0.315 -2.970 -8.250 1.00 79.88 100 ILE A CA 1
ATOM 797 C C . ILE A 1 100 ? -1.095 -3.199 -7.690 1.00 79.88 100 ILE A C 1
ATOM 799 O O . ILE A 1 100 ? -2.067 -2.657 -8.219 1.00 79.88 100 ILE A O 1
ATOM 803 N N . GLN A 1 101 ? -1.187 -3.949 -6.595 1.00 84.69 101 GLN A N 1
ATOM 804 C CA . GLN A 1 101 ? -2.400 -4.140 -5.800 1.00 84.69 101 GLN A CA 1
ATOM 805 C C . GLN A 1 101 ? -2.094 -3.828 -4.337 1.00 84.69 101 GLN A C 1
ATOM 807 O O . GLN A 1 101 ? -1.015 -4.147 -3.837 1.00 84.69 101 GLN A O 1
ATOM 812 N N . MET A 1 102 ? -3.048 -3.213 -3.644 1.00 86.81 102 MET A N 1
ATOM 813 C CA . MET A 1 102 ? -2.920 -2.881 -2.230 1.00 86.81 102 MET A CA 1
ATOM 814 C C . MET A 1 102 ? -4.122 -3.396 -1.449 1.00 86.81 102 MET A C 1
ATOM 816 O O . MET A 1 102 ? -5.266 -3.144 -1.820 1.00 86.81 102 MET A O 1
ATOM 820 N N . GLU A 1 103 ? -3.840 -4.076 -0.347 1.00 88.62 103 GLU A N 1
ATOM 821 C CA . GLU A 1 103 ? -4.823 -4.479 0.649 1.00 88.62 103 GLU A CA 1
ATOM 822 C C . GLU A 1 103 ? -4.531 -3.753 1.954 1.00 88.62 103 GLU A C 1
ATOM 824 O O . GLU A 1 103 ? -3.375 -3.554 2.340 1.00 88.62 103 GLU A O 1
ATOM 829 N N . VAL A 1 104 ? -5.596 -3.347 2.634 1.00 89.19 104 VAL A N 1
ATOM 830 C CA . VAL A 1 104 ? -5.521 -2.522 3.831 1.00 89.19 104 VAL A CA 1
ATOM 831 C C . VAL A 1 104 ? -6.433 -3.113 4.887 1.00 89.19 104 VAL A C 1
ATOM 833 O O . VAL A 1 104 ? -7.589 -3.423 4.611 1.00 89.19 104 VAL A O 1
ATOM 836 N N . ILE A 1 105 ? -5.905 -3.245 6.100 1.00 89.69 105 ILE A N 1
ATOM 837 C CA . ILE A 1 105 ? -6.682 -3.607 7.281 1.00 89.69 105 ILE A CA 1
ATOM 838 C C . ILE A 1 105 ? -6.775 -2.362 8.155 1.00 89.69 105 ILE A C 1
ATOM 840 O O . ILE A 1 105 ? -5.747 -1.834 8.591 1.00 89.69 105 ILE A O 1
ATOM 844 N N . ALA A 1 106 ? -8.001 -1.911 8.399 1.00 88.12 106 ALA A N 1
ATOM 845 C CA . ALA A 1 106 ? -8.309 -0.811 9.300 1.00 88.12 106 ALA A CA 1
ATOM 846 C C . ALA A 1 106 ? -9.168 -1.304 10.471 1.00 88.12 106 ALA A C 1
ATOM 848 O O . ALA A 1 106 ? -9.917 -2.270 10.323 1.00 88.12 106 ALA A O 1
ATOM 849 N N . VAL A 1 107 ? -9.029 -0.657 11.626 1.00 86.44 107 VAL A N 1
ATOM 850 C CA . VAL A 1 107 ? -9.861 -0.903 12.814 1.00 86.44 107 VAL A CA 1
ATOM 851 C C . VAL A 1 107 ? -10.928 0.181 12.955 1.00 86.44 107 VAL A C 1
ATOM 853 O O . VAL A 1 107 ? -10.712 1.314 12.528 1.0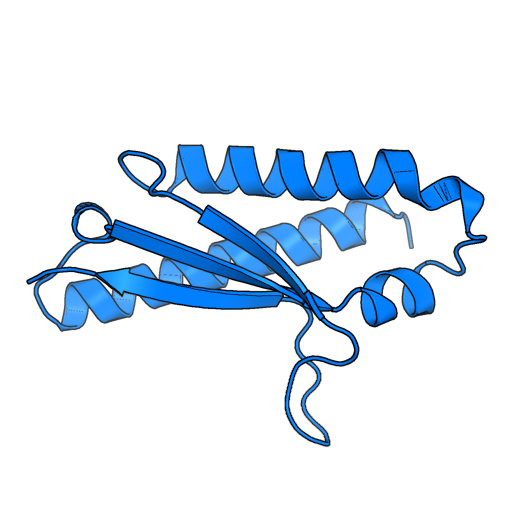0 86.44 107 VAL A O 1
ATOM 856 N N . GLU A 1 108 ? -12.077 -0.170 13.532 1.00 70.50 108 GLU A N 1
ATOM 857 C CA . GLU A 1 108 ? -13.181 0.771 13.781 1.00 70.50 108 GLU A CA 1
ATOM 858 C C . GLU A 1 108 ? -12.815 1.853 14.801 1.00 70.50 108 GLU A C 1
ATOM 860 O O . GLU A 1 108 ? -12.209 1.556 15.858 1.00 70.50 108 GLU A O 1
#

Radius of gyration: 14.84 Å; chains: 1; bounding box: 39×24×37 Å

Secondary structure (DSSP, 8-state):
--HHHHHHHHHHHHHHHHHHHHHHHHHTT--GGGEEEEEEEE-HHHHHHHTT--GGGHHHHHHHHHHHHHHHHHHHSTT---EEEEE-SS-EETTEE-SEEEEEEE--

Sequence (108 aa):
MPRAAHLNESLASAEKMIRNIEAILKAAGSGLDRIIKTTVGSDILWLLDRLELNVYFTENMWVHLIEGFEALYKRILPFAPPRTTVFVPRMGHKGNRQEIQMEVIAVE

InterPro domains:
  IPR035959 RutC-like superfamily [G3DSA:3.30.1330.40] (4-108)
  IPR035959 RutC-like superfamily [SSF55298] (14-107)

pLDDT: mean 77.17, std 12.7, range [43.53, 94.44]